Protein AF-A0A1B1MFS0-F1 (afdb_monomer)

Structure (mmCIF, N/CA/C/O backbone):
data_AF-A0A1B1MFS0-F1
#
_entry.i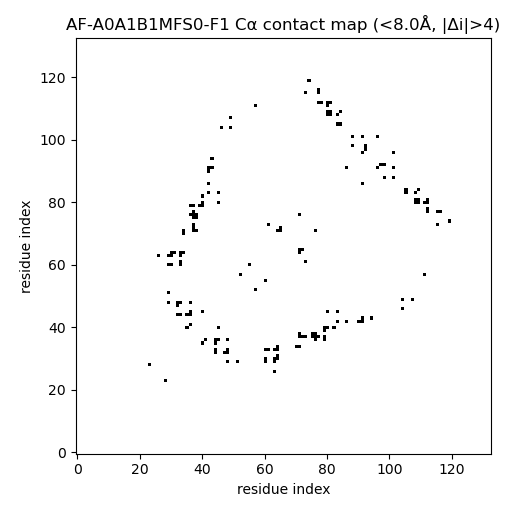d   AF-A0A1B1MFS0-F1
#
loop_
_atom_site.group_PDB
_atom_site.id
_atom_site.type_symbol
_atom_site.label_atom_id
_atom_site.label_alt_id
_atom_site.label_comp_id
_atom_site.label_asym_id
_atom_site.label_entity_id
_atom_site.label_seq_id
_atom_site.pdbx_PDB_ins_code
_atom_site.Cartn_x
_atom_site.Cartn_y
_atom_site.Cartn_z
_atom_site.occupancy
_atom_site.B_iso_or_equiv
_atom_site.auth_seq_id
_atom_site.auth_comp_id
_atom_site.auth_asym_id
_atom_site.auth_atom_id
_atom_site.pdbx_PDB_model_num
ATOM 1 N N . MET A 1 1 ? -25.268 -19.148 14.162 1.00 44.94 1 MET A N 1
ATOM 2 C CA . MET A 1 1 ? -26.318 -18.503 13.354 1.00 44.94 1 MET A CA 1
ATOM 3 C C . MET A 1 1 ? -26.125 -17.016 13.552 1.00 44.94 1 MET A C 1
ATOM 5 O O . MET A 1 1 ? -26.590 -16.488 14.549 1.00 44.94 1 MET A O 1
ATOM 9 N N . VAL A 1 2 ? -25.275 -16.405 12.729 1.00 45.16 2 VAL A N 1
ATOM 10 C CA . VAL A 1 2 ? -25.062 -14.957 12.773 1.00 45.16 2 VAL A CA 1
ATOM 11 C C . VAL A 1 2 ? -25.855 -14.395 11.611 1.00 45.16 2 VAL A C 1
ATOM 13 O O . VAL A 1 2 ? -25.652 -14.791 10.466 1.00 45.16 2 VAL A O 1
ATOM 16 N N . ASP A 1 3 ? -26.835 -13.589 11.987 1.00 44.50 3 ASP A N 1
ATOM 17 C CA . ASP A 1 3 ? -27.718 -12.816 11.135 1.00 44.50 3 ASP A CA 1
ATOM 18 C C . ASP A 1 3 ? -26.867 -11.793 10.376 1.00 44.50 3 ASP A C 1
ATOM 20 O O . ASP A 1 3 ? -26.173 -10.981 10.988 1.00 44.50 3 ASP A O 1
ATOM 24 N N . VAL A 1 4 ? -26.842 -11.909 9.049 1.00 46.75 4 VAL A N 1
ATOM 25 C CA . VAL A 1 4 ? -26.098 -11.007 8.169 1.00 46.75 4 VAL A CA 1
ATOM 26 C C . VAL A 1 4 ? -27.120 -10.211 7.371 1.00 46.75 4 VAL A C 1
ATOM 28 O O . VAL A 1 4 ? -27.649 -10.673 6.364 1.00 46.75 4 VAL A O 1
ATOM 31 N N . GLY A 1 5 ? -27.407 -9.007 7.850 1.00 45.69 5 GLY A N 1
ATOM 32 C CA . GLY A 1 5 ? -28.080 -7.961 7.091 1.00 45.69 5 GLY A CA 1
ATOM 33 C C . GLY A 1 5 ? -28.161 -6.662 7.902 1.00 45.69 5 GLY A C 1
ATOM 34 O O . GLY A 1 5 ? -28.226 -6.738 9.128 1.00 45.69 5 GLY A O 1
ATOM 35 N N . PRO A 1 6 ? -28.186 -5.464 7.281 1.00 48.25 6 PRO A N 1
ATOM 36 C CA . PRO A 1 6 ? -28.065 -5.145 5.858 1.00 48.25 6 PRO A CA 1
ATOM 37 C C . PRO A 1 6 ? -26.973 -4.077 5.616 1.00 48.25 6 PRO A C 1
ATOM 39 O O . PRO A 1 6 ? -27.183 -2.894 5.880 1.00 48.25 6 PRO A O 1
ATOM 42 N N . LEU A 1 7 ? -25.815 -4.467 5.078 1.00 38.84 7 LEU A N 1
ATOM 43 C CA . LEU A 1 7 ? -24.803 -3.510 4.585 1.00 38.84 7 LEU A CA 1
ATOM 44 C C . LEU A 1 7 ? -24.827 -3.353 3.053 1.00 38.84 7 LEU A C 1
ATOM 46 O O . LEU A 1 7 ? -24.167 -2.474 2.517 1.00 38.84 7 LEU A O 1
ATOM 50 N N . GLU A 1 8 ? -25.666 -4.123 2.357 1.00 46.28 8 GLU A N 1
ATOM 51 C CA . GLU A 1 8 ? -25.821 -4.064 0.893 1.00 46.28 8 GLU A CA 1
ATOM 52 C C . GLU A 1 8 ? -26.749 -2.930 0.408 1.00 46.28 8 GLU A C 1
ATOM 54 O O . GLU A 1 8 ? -26.862 -2.674 -0.785 1.00 46.28 8 GLU A O 1
ATOM 59 N N . ALA A 1 9 ? -27.432 -2.218 1.309 1.00 41.31 9 ALA A N 1
ATOM 60 C CA . ALA A 1 9 ? -28.571 -1.366 0.943 1.00 41.31 9 ALA A CA 1
ATOM 61 C C . ALA A 1 9 ? -28.269 0.144 0.836 1.00 41.31 9 ALA A C 1
ATOM 63 O O . ALA A 1 9 ? -29.179 0.958 0.975 1.00 41.31 9 ALA A O 1
ATOM 64 N N . ARG A 1 10 ? -27.016 0.558 0.608 1.00 45.97 10 ARG A N 1
ATOM 65 C CA . ARG A 1 10 ? -26.670 1.992 0.469 1.00 45.97 10 ARG A CA 1
ATOM 66 C C . ARG A 1 10 ? -25.893 2.369 -0.791 1.00 45.97 10 ARG A C 1
ATOM 68 O O . ARG A 1 10 ? -25.415 3.494 -0.870 1.00 45.97 10 ARG A O 1
ATOM 75 N N . LEU A 1 11 ? -25.805 1.471 -1.773 1.00 49.34 11 LEU A N 1
ATOM 76 C CA . LEU A 1 11 ? -25.131 1.753 -3.048 1.00 49.34 11 LEU A CA 1
ATOM 77 C C . LEU A 1 11 ? -26.089 1.896 -4.248 1.00 49.34 11 LEU A C 1
ATOM 79 O O . LEU A 1 11 ? -25.639 2.192 -5.346 1.00 49.34 11 LEU A O 1
ATOM 83 N N . LEU A 1 12 ? -27.403 1.721 -4.072 1.00 55.16 12 LEU A N 1
ATOM 84 C CA . LEU A 1 12 ? -28.363 1.695 -5.189 1.00 55.16 12 LEU A CA 1
ATOM 85 C C . LEU A 1 12 ? -29.602 2.570 -4.948 1.00 55.16 12 LEU A C 1
ATOM 87 O O . LEU A 1 12 ? -30.720 2.147 -5.216 1.00 55.16 12 LEU A O 1
ATOM 91 N N . ASP A 1 13 ? -29.418 3.792 -4.449 1.00 47.91 13 ASP A N 1
ATOM 92 C CA . ASP A 1 13 ? -30.486 4.802 -4.486 1.00 47.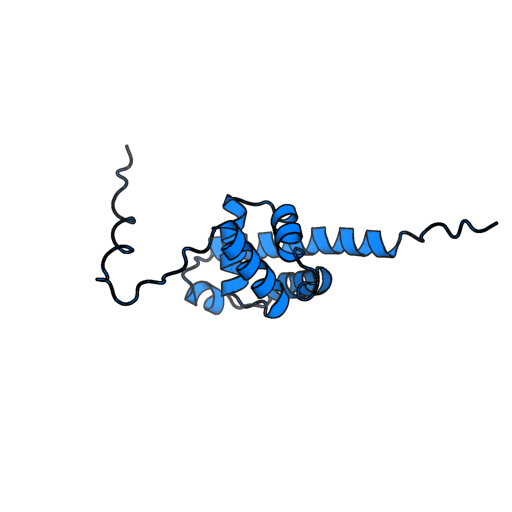91 13 ASP A CA 1
ATOM 93 C C . ASP A 1 13 ? -29.912 6.148 -4.934 1.00 47.91 13 ASP A C 1
ATOM 95 O O . ASP A 1 13 ? -29.600 7.042 -4.149 1.00 47.91 13 ASP A O 1
ATOM 99 N N . THR A 1 14 ? -29.671 6.263 -6.237 1.00 56.75 14 THR A N 1
ATOM 100 C CA . THR A 1 14 ? -29.656 7.555 -6.925 1.00 56.75 14 THR A CA 1
ATOM 101 C C . THR A 1 14 ? -30.186 7.327 -8.338 1.00 56.75 14 THR A C 1
ATOM 103 O O . THR A 1 14 ? -29.594 6.588 -9.122 1.00 56.75 14 THR A O 1
ATOM 106 N N . ASP A 1 15 ? -31.347 7.920 -8.615 1.00 49.72 15 ASP A N 1
ATOM 107 C CA . ASP A 1 15 ? -32.016 7.960 -9.919 1.00 49.72 15 ASP A CA 1
ATOM 108 C C . ASP A 1 15 ? -31.107 8.503 -11.052 1.00 49.72 15 ASP A C 1
ATOM 110 O O . ASP A 1 15 ? -30.152 9.242 -10.794 1.00 49.72 15 ASP A O 1
ATOM 114 N N . PRO A 1 16 ? -31.402 8.158 -12.322 1.00 59.69 16 PRO A N 1
ATOM 115 C CA . PRO A 1 16 ? -30.437 8.149 -13.414 1.00 59.69 16 PRO A CA 1
ATOM 116 C C . PRO A 1 16 ? -30.287 9.523 -14.074 1.00 59.69 16 PRO A C 1
ATOM 118 O O . PRO A 1 16 ? -31.234 10.075 -14.637 1.00 59.69 16 PRO A O 1
ATOM 121 N N . VAL A 1 17 ? -29.062 10.047 -14.088 1.00 56.53 17 VAL A N 1
ATOM 122 C CA . VAL A 1 17 ? -28.667 11.182 -14.930 1.00 56.53 17 VAL A CA 1
ATOM 123 C C . VAL A 1 17 ? -27.341 10.846 -15.605 1.00 56.53 17 VAL A C 1
ATOM 125 O O . VAL A 1 17 ? -26.311 10.749 -14.948 1.00 56.53 17 VAL A O 1
ATOM 128 N N . GLY A 1 18 ? -27.392 10.701 -16.930 1.00 47.59 18 GLY A N 1
ATOM 129 C CA . GLY A 1 18 ? -26.223 10.564 -17.800 1.00 47.59 18 GLY A CA 1
ATOM 130 C C . GLY A 1 18 ? -25.873 9.118 -18.136 1.00 47.59 18 GLY A C 1
ATOM 131 O O . GLY A 1 18 ? -25.143 8.459 -17.408 1.00 47.59 18 GLY A O 1
ATOM 132 N N . ASP A 1 19 ? -26.384 8.654 -19.270 1.00 52.75 19 ASP A N 1
ATOM 133 C CA . ASP A 1 19 ? -25.970 7.440 -19.975 1.00 52.75 19 ASP A CA 1
ATOM 134 C C . ASP A 1 19 ? -24.514 7.613 -20.461 1.00 52.75 19 ASP A C 1
ATOM 136 O O . ASP A 1 19 ? -24.307 8.116 -21.556 1.00 52.75 19 ASP A O 1
ATOM 140 N N . ASP A 1 20 ? -23.538 7.386 -19.569 1.00 52.03 20 ASP A N 1
ATOM 141 C CA . ASP A 1 20 ? -22.177 6.857 -19.828 1.00 52.03 20 ASP A CA 1
ATOM 142 C C . ASP A 1 20 ? -21.408 6.718 -18.489 1.00 52.03 20 ASP A C 1
ATOM 144 O O . ASP A 1 20 ? -20.348 7.301 -18.259 1.00 52.03 20 ASP A O 1
ATOM 148 N N . ALA A 1 21 ? -21.971 5.995 -17.516 1.00 51.34 21 ALA A N 1
ATOM 149 C CA . ALA A 1 21 ? -21.166 5.529 -16.390 1.00 51.34 21 ALA A CA 1
ATOM 150 C C . ALA A 1 21 ? -20.360 4.328 -16.894 1.00 51.34 21 ALA A C 1
ATOM 152 O O . ALA A 1 21 ? -20.838 3.195 -16.838 1.00 51.34 21 ALA A O 1
ATOM 153 N N . CYS A 1 22 ? -19.178 4.583 -17.461 1.00 56.19 22 CYS A N 1
ATOM 154 C CA . CYS A 1 22 ? -18.246 3.528 -17.845 1.00 56.19 22 CYS A CA 1
ATOM 155 C C . CYS A 1 22 ? -18.019 2.618 -16.629 1.00 56.19 22 CYS A C 1
ATOM 157 O O . CYS A 1 22 ? -17.474 3.048 -15.609 1.00 56.19 22 CYS A O 1
ATOM 159 N N . VAL A 1 23 ? -18.506 1.378 -16.710 1.00 65.69 23 VAL A N 1
ATOM 160 C CA . VAL A 1 23 ? -18.202 0.353 -15.713 1.00 65.69 23 VAL A CA 1
ATOM 161 C C . VAL A 1 23 ? -16.747 -0.013 -15.939 1.00 65.69 23 VAL A C 1
ATOM 163 O O . VAL A 1 23 ? -16.423 -0.749 -16.866 1.00 65.69 23 VAL A O 1
ATOM 166 N N . VAL A 1 24 ? -15.874 0.574 -15.130 1.00 73.12 24 VAL A N 1
ATOM 167 C CA . VAL A 1 24 ? -14.457 0.224 -15.102 1.00 73.12 24 VAL A CA 1
ATOM 168 C C . VAL A 1 24 ? -14.345 -1.202 -14.567 1.00 73.12 24 VAL A C 1
ATOM 170 O O . VAL A 1 24 ? -14.963 -1.522 -13.546 1.00 73.12 24 VAL A O 1
ATOM 173 N N . ASP A 1 25 ? -13.598 -2.058 -15.264 1.00 90.00 25 ASP A N 1
ATOM 174 C CA . ASP A 1 25 ? -13.322 -3.408 -14.780 1.00 90.00 25 ASP A CA 1
ATOM 175 C C . ASP A 1 25 ? -12.547 -3.348 -13.451 1.00 90.00 25 ASP A C 1
ATOM 177 O O . ASP A 1 25 ? -11.821 -2.389 -13.176 1.00 90.00 25 ASP A O 1
ATOM 181 N N . LEU A 1 26 ? -12.708 -4.359 -12.592 1.00 88.88 26 LEU A N 1
ATOM 182 C CA . LEU A 1 26 ? -11.990 -4.401 -11.316 1.00 88.88 26 LEU A CA 1
ATOM 183 C C . LEU A 1 26 ? -10.474 -4.313 -11.530 1.00 88.88 26 LEU A C 1
ATOM 185 O O . LEU A 1 26 ? -9.798 -3.623 -10.769 1.00 88.88 26 LEU A O 1
ATOM 189 N N . GLU A 1 27 ? -9.951 -4.979 -12.559 1.00 93.06 27 GLU A N 1
ATOM 190 C CA . GLU A 1 27 ? -8.529 -4.964 -12.879 1.00 93.06 27 GLU A CA 1
ATOM 191 C C . GLU A 1 27 ? -8.060 -3.555 -13.271 1.00 93.06 27 GLU A C 1
ATOM 193 O O . GLU A 1 27 ? -7.077 -3.068 -12.715 1.00 93.06 27 GLU A O 1
ATOM 198 N N . ASP A 1 28 ? -8.805 -2.855 -14.134 1.00 92.81 28 ASP A N 1
ATOM 199 C CA . ASP A 1 28 ? -8.505 -1.469 -14.526 1.00 92.81 28 ASP A CA 1
ATOM 200 C C . ASP A 1 28 ? -8.522 -0.521 -13.317 1.00 92.81 28 ASP A C 1
ATOM 202 O O . ASP A 1 28 ? -7.668 0.361 -13.179 1.00 92.81 28 ASP A O 1
ATOM 206 N N . LEU A 1 29 ? -9.472 -0.715 -12.395 1.00 94.12 29 LEU A N 1
ATOM 207 C CA . LEU A 1 29 ? -9.516 0.045 -11.150 1.00 94.12 29 LEU A CA 1
ATOM 208 C C . LEU A 1 29 ? -8.263 -0.211 -10.305 1.00 94.12 29 LEU A C 1
ATOM 210 O O . LEU A 1 29 ? -7.675 0.742 -9.797 1.00 94.12 29 LEU A O 1
ATOM 214 N N . VAL A 1 30 ? -7.846 -1.470 -10.162 1.00 95.69 30 VAL A N 1
ATOM 215 C CA . VAL A 1 30 ? -6.648 -1.839 -9.396 1.00 95.69 30 VAL A CA 1
ATOM 216 C C . VAL A 1 30 ? -5.390 -1.243 -10.026 1.00 95.69 30 VAL A C 1
ATOM 218 O O . VAL A 1 30 ? -4.602 -0.642 -9.298 1.00 95.69 30 VAL A O 1
ATOM 221 N N . VAL A 1 31 ? -5.241 -1.297 -11.354 1.00 95.06 31 VAL A N 1
ATOM 222 C CA . VAL A 1 31 ? -4.132 -0.644 -12.078 1.00 95.06 31 VAL A CA 1
ATOM 223 C C . VAL A 1 31 ? -4.068 0.844 -11.726 1.00 95.06 31 VAL A C 1
ATOM 225 O O . VAL A 1 31 ? -3.018 1.344 -11.316 1.00 95.06 31 VAL A O 1
ATOM 228 N N . MET A 1 32 ? -5.201 1.553 -11.791 1.00 94.44 32 MET A N 1
ATOM 229 C CA . MET A 1 32 ? -5.255 2.973 -11.429 1.00 94.44 32 MET A CA 1
ATOM 230 C C . MET A 1 32 ? -4.851 3.236 -9.971 1.00 94.44 32 MET A C 1
ATOM 232 O O . MET A 1 32 ? -4.221 4.256 -9.685 1.00 94.44 32 MET A O 1
ATOM 236 N N . LYS A 1 33 ? -5.210 2.349 -9.033 1.00 96.38 33 LYS A N 1
ATOM 237 C CA . LYS A 1 33 ? -4.867 2.494 -7.607 1.00 96.38 33 LYS A CA 1
ATOM 238 C C . LYS A 1 33 ? -3.399 2.213 -7.320 1.00 96.38 33 LYS A C 1
ATOM 240 O O . LYS A 1 33 ? -2.792 2.963 -6.562 1.00 96.38 33 LYS A O 1
ATOM 245 N N . VAL A 1 34 ? -2.823 1.194 -7.950 1.00 97.00 34 VAL A N 1
ATOM 246 C CA . VAL A 1 34 ? -1.395 0.887 -7.812 1.00 97.00 34 VAL A CA 1
ATOM 247 C C . VAL A 1 34 ? -0.550 2.031 -8.369 1.00 97.00 34 VAL A C 1
ATOM 249 O O . VAL A 1 34 ? 0.340 2.521 -7.678 1.00 97.00 34 VAL A O 1
ATOM 252 N N . ARG A 1 35 ? -0.882 2.547 -9.559 1.00 95.44 35 ARG A N 1
ATOM 253 C CA . ARG A 1 35 ? -0.162 3.692 -10.139 1.00 95.44 35 ARG A CA 1
ATOM 254 C C . ARG A 1 35 ? -0.282 4.954 -9.294 1.00 95.44 35 ARG A C 1
ATOM 256 O O . ARG A 1 35 ? 0.699 5.650 -9.071 1.00 95.44 35 ARG A O 1
ATOM 263 N N . ALA A 1 36 ? -1.469 5.214 -8.756 1.00 96.38 36 ALA A N 1
ATOM 264 C CA . ALA A 1 36 ? -1.679 6.288 -7.795 1.00 96.38 36 ALA A CA 1
ATOM 265 C C . ALA A 1 36 ? -0.803 6.159 -6.537 1.00 96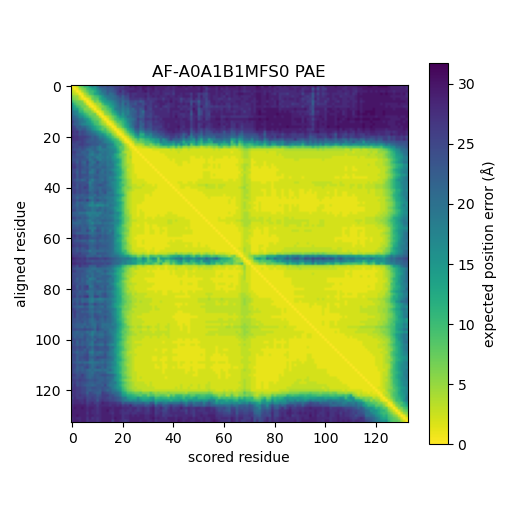.38 36 ALA A C 1
ATOM 267 O O . ALA A 1 36 ? -0.279 7.162 -6.050 1.00 96.38 36 ALA A O 1
ATOM 268 N N . LEU A 1 37 ? -0.649 4.944 -6.007 1.00 97.56 37 LEU A N 1
ATOM 269 C CA . LEU A 1 37 ? 0.225 4.695 -4.867 1.00 97.56 37 LEU A CA 1
ATOM 270 C C . LEU A 1 37 ? 1.681 5.032 -5.210 1.00 97.56 37 LEU A C 1
ATOM 272 O O . LEU A 1 37 ? 2.294 5.768 -4.442 1.00 97.56 37 LEU A O 1
ATOM 276 N N . GLY A 1 38 ? 2.194 4.585 -6.361 1.00 95.88 38 GLY A N 1
ATOM 277 C CA . GLY A 1 38 ? 3.552 4.918 -6.819 1.00 95.88 38 GLY A CA 1
ATOM 278 C C . GLY A 1 38 ? 3.769 6.419 -7.063 1.00 95.88 38 GLY A C 1
ATOM 279 O O . GLY A 1 38 ? 4.750 6.989 -6.595 1.00 95.88 38 GLY A O 1
ATOM 280 N N . ASP A 1 39 ? 2.813 7.095 -7.705 1.00 94.88 39 ASP A N 1
ATOM 281 C CA . ASP A 1 39 ? 2.933 8.509 -8.094 1.00 94.88 39 ASP A CA 1
ATOM 282 C C . ASP A 1 39 ? 2.821 9.494 -6.917 1.00 94.88 39 ASP A C 1
ATOM 284 O O . ASP A 1 39 ? 3.601 10.442 -6.801 1.00 94.88 39 ASP A O 1
ATOM 288 N N . ARG A 1 40 ? 1.869 9.303 -5.993 1.00 95.06 40 ARG A N 1
ATOM 289 C CA . ARG A 1 40 ? 1.568 10.290 -4.924 1.00 95.06 40 ARG A CA 1
ATOM 290 C C . ARG A 1 40 ? 1.576 9.727 -3.504 1.00 95.06 40 ARG A C 1
ATOM 292 O O . ARG A 1 40 ? 1.818 10.495 -2.578 1.00 95.06 40 ARG A O 1
ATOM 299 N N . GLY A 1 41 ? 1.391 8.422 -3.317 1.00 95.81 41 GLY A N 1
ATOM 300 C CA . GLY A 1 41 ? 1.531 7.770 -2.011 1.00 95.81 41 GLY A CA 1
ATOM 301 C C . GLY A 1 41 ? 0.623 8.316 -0.904 1.00 95.81 41 GLY A C 1
ATOM 302 O O . GLY A 1 41 ? 1.037 8.362 0.253 1.00 95.81 41 GLY A O 1
ATOM 303 N N . LEU A 1 42 ? -0.596 8.774 -1.223 1.00 97.38 42 LEU A N 1
ATOM 304 C CA . LEU A 1 42 ? -1.495 9.307 -0.194 1.00 97.38 42 LEU A CA 1
ATOM 305 C C . LEU A 1 42 ? -2.039 8.175 0.691 1.00 97.38 42 LEU A C 1
ATOM 307 O O . LEU A 1 42 ? -2.204 7.053 0.206 1.00 97.38 42 LEU A O 1
ATOM 311 N N . PRO A 1 43 ? -2.457 8.458 1.943 1.00 97.69 43 PRO A N 1
ATOM 312 C CA . PRO A 1 43 ? -3.001 7.435 2.841 1.00 97.69 43 PRO A CA 1
ATOM 313 C C . PRO A 1 43 ? -4.142 6.616 2.220 1.00 97.69 43 PRO A C 1
ATOM 315 O O . PRO A 1 43 ? -4.220 5.406 2.410 1.00 97.69 43 PRO A O 1
ATOM 318 N N . ARG A 1 44 ? -5.001 7.260 1.417 1.00 98.12 44 ARG A N 1
ATOM 319 C CA . ARG A 1 44 ? -6.083 6.584 0.693 1.00 98.12 44 ARG A CA 1
ATOM 320 C C . ARG A 1 44 ? -5.580 5.610 -0.371 1.00 98.12 44 ARG A C 1
ATOM 322 O O . ARG A 1 44 ? -6.187 4.561 -0.538 1.00 98.12 44 ARG A O 1
ATOM 329 N N . ASP A 1 45 ? -4.507 5.949 -1.079 1.00 98.12 45 ASP A N 1
ATOM 330 C CA . ASP A 1 45 ? -3.953 5.086 -2.124 1.00 98.12 45 ASP A CA 1
ATOM 331 C C . ASP A 1 45 ? -3.384 3.803 -1.499 1.00 98.12 45 ASP A C 1
ATOM 333 O O . ASP A 1 45 ? -3.649 2.708 -1.987 1.00 98.12 45 ASP A O 1
ATOM 337 N N . VAL A 1 46 ? -2.713 3.926 -0.347 1.00 98.25 46 VAL A N 1
ATOM 338 C CA . VAL A 1 46 ? -2.218 2.787 0.447 1.00 98.25 46 VAL A CA 1
ATOM 339 C C . VAL A 1 46 ? -3.377 1.886 0.892 1.00 98.25 46 VAL A C 1
ATOM 341 O O . VAL A 1 46 ? -3.316 0.670 0.723 1.00 98.25 46 VAL A O 1
ATOM 344 N N . ILE A 1 47 ? -4.459 2.473 1.422 1.00 98.56 47 ILE A N 1
ATOM 345 C CA . ILE A 1 47 ? -5.656 1.732 1.859 1.00 98.56 47 ILE A CA 1
ATOM 346 C C . ILE A 1 47 ? -6.322 1.009 0.683 1.00 98.56 47 ILE A C 1
ATOM 348 O O . ILE A 1 47 ? -6.668 -0.168 0.804 1.00 98.56 47 ILE A O 1
ATOM 352 N N . ASP A 1 48 ? -6.512 1.701 -0.443 1.00 98.31 48 ASP A N 1
ATOM 353 C CA . ASP A 1 48 ? -7.175 1.147 -1.624 1.00 98.31 48 ASP A CA 1
ATOM 354 C C . ASP A 1 48 ? -6.374 -0.042 -2.197 1.00 98.31 48 ASP A C 1
ATOM 356 O O . ASP A 1 48 ? -6.960 -1.071 -2.541 1.00 98.31 48 ASP A O 1
ATOM 360 N N . VAL A 1 49 ? -5.039 0.052 -2.244 1.00 98.38 49 VAL A N 1
ATOM 361 C CA . VAL A 1 49 ? -4.170 -1.046 -2.705 1.00 98.38 49 VAL A CA 1
ATOM 362 C C . VAL A 1 49 ? -4.131 -2.200 -1.699 1.00 98.38 49 VAL A C 1
ATOM 364 O O . VAL A 1 49 ? -4.256 -3.356 -2.100 1.00 98.38 49 VAL A O 1
ATOM 367 N N . HIS A 1 50 ? -4.063 -1.924 -0.394 1.00 98.50 50 HIS A N 1
ATOM 368 C CA . HIS A 1 50 ? -4.144 -2.974 0.627 1.00 98.50 50 HIS A CA 1
ATOM 369 C C . HIS A 1 50 ? -5.478 -3.736 0.566 1.00 98.50 50 HIS A C 1
ATOM 371 O O . HIS A 1 50 ? -5.521 -4.955 0.735 1.00 98.50 50 HIS A O 1
ATOM 377 N N . ALA A 1 51 ? -6.584 -3.052 0.261 1.00 97.44 51 ALA A N 1
ATOM 378 C CA . ALA A 1 51 ? -7.871 -3.710 0.050 1.00 97.44 51 ALA A CA 1
ATOM 379 C C . ALA A 1 51 ? -7.859 -4.647 -1.175 1.00 97.44 51 ALA A C 1
ATOM 381 O O . ALA A 1 51 ? -8.481 -5.715 -1.131 1.00 97.44 51 ALA A O 1
ATOM 382 N N . ALA A 1 52 ? -7.125 -4.293 -2.237 1.00 97.56 52 ALA A N 1
ATOM 383 C CA . ALA A 1 52 ? -6.951 -5.133 -3.424 1.00 97.56 52 ALA A CA 1
ATOM 384 C C . ALA A 1 52 ? -6.171 -6.429 -3.132 1.00 97.56 52 ALA A C 1
ATOM 386 O O . ALA A 1 52 ? -6.366 -7.421 -3.840 1.00 97.56 52 ALA A O 1
ATOM 387 N N . CYS A 1 53 ? -5.396 -6.488 -2.039 1.00 96.12 53 CYS A N 1
ATOM 388 C CA . CYS A 1 53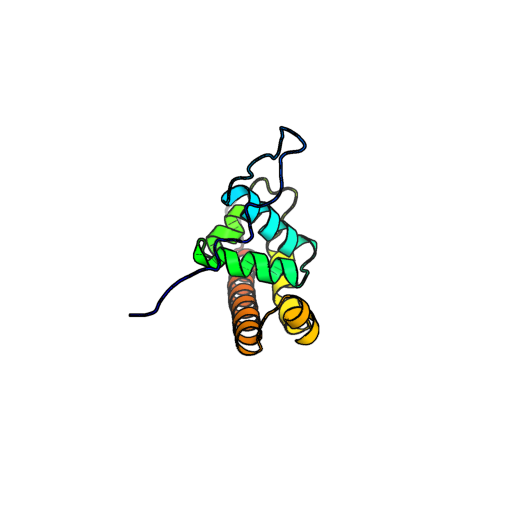 ? -4.692 -7.705 -1.617 1.00 96.12 53 CYS A CA 1
ATOM 389 C C . CYS A 1 53 ? -5.611 -8.881 -1.239 1.00 96.12 53 CYS A C 1
ATOM 391 O O . CYS A 1 53 ? -5.154 -10.006 -1.054 1.00 96.12 53 CYS A O 1
ATOM 393 N N . ARG A 1 54 ? -6.929 -8.655 -1.160 1.00 95.19 54 ARG A N 1
ATOM 394 C CA . ARG A 1 54 ? -7.930 -9.732 -1.059 1.00 95.19 54 ARG A CA 1
ATOM 395 C C . ARG A 1 54 ? -8.070 -10.550 -2.347 1.00 95.19 54 ARG A C 1
ATOM 397 O O . ARG A 1 54 ? -8.601 -11.657 -2.295 1.00 95.19 54 ARG A O 1
ATOM 404 N N . HIS A 1 55 ? -7.647 -9.990 -3.478 1.00 96.62 55 HIS A N 1
ATOM 405 C CA . HIS A 1 55 ? -7.804 -10.571 -4.812 1.00 96.62 55 HIS A CA 1
ATOM 406 C C . HIS A 1 55 ? -6.470 -10.804 -5.524 1.00 96.62 55 HIS A C 1
ATOM 408 O O . HIS A 1 55 ? -6.379 -11.744 -6.305 1.00 96.62 55 HIS A O 1
ATOM 414 N N . TYR A 1 56 ? -5.460 -9.983 -5.230 1.00 97.44 56 TYR A N 1
ATOM 415 C CA . TYR A 1 56 ? -4.162 -9.994 -5.899 1.00 97.44 56 TYR A CA 1
ATOM 416 C C . TYR A 1 56 ? -3.029 -10.078 -4.876 1.00 97.44 56 TYR A C 1
ATOM 418 O O . TYR A 1 56 ? -3.075 -9.450 -3.822 1.00 97.44 56 TYR A O 1
ATOM 426 N N . SER A 1 57 ? -1.983 -10.831 -5.182 1.00 97.81 57 SER A N 1
ATOM 427 C CA . SER A 1 57 ? -0.717 -10.756 -4.454 1.00 97.81 57 SER A CA 1
ATOM 428 C C . SER A 1 57 ? 0.015 -9.442 -4.750 1.00 97.81 57 SER A C 1
ATOM 430 O O . SER A 1 57 ? -0.241 -8.789 -5.759 1.00 97.81 57 SER A O 1
ATOM 432 N N . VAL A 1 58 ? 0.971 -9.063 -3.898 1.00 97.69 58 VAL A N 1
ATOM 433 C CA . VAL A 1 58 ? 1.819 -7.879 -4.131 1.00 97.69 58 VAL A CA 1
ATOM 434 C C . VAL A 1 58 ? 2.589 -7.959 -5.454 1.00 97.69 58 VAL A C 1
ATOM 436 O O . VAL A 1 58 ? 2.664 -6.970 -6.171 1.00 97.69 58 VAL A O 1
ATOM 439 N N . ILE A 1 59 ? 3.026 -9.157 -5.856 1.00 97.44 59 ILE A N 1
ATOM 440 C CA . ILE A 1 59 ? 3.675 -9.383 -7.155 1.00 97.44 59 ILE A CA 1
ATOM 441 C C . ILE A 1 59 ? 2.698 -9.150 -8.314 1.00 97.44 59 ILE A C 1
ATOM 443 O O . ILE A 1 59 ? 3.055 -8.527 -9.306 1.00 97.44 59 ILE A O 1
ATOM 447 N N . GLU A 1 60 ? 1.447 -9.604 -8.211 1.00 97.62 60 GLU A N 1
ATOM 448 C CA . GLU A 1 60 ? 0.439 -9.310 -9.240 1.00 97.62 60 GLU A CA 1
ATOM 449 C C . GLU A 1 60 ? 0.124 -7.812 -9.317 1.00 97.62 60 GLU A C 1
ATOM 451 O O . GLU A 1 60 ? -0.047 -7.288 -10.415 1.00 97.62 60 GLU A O 1
ATOM 456 N N . LEU A 1 61 ? 0.101 -7.107 -8.182 1.00 97.88 61 LEU A N 1
ATOM 457 C CA . LEU A 1 61 ? -0.084 -5.654 -8.148 1.00 97.88 61 LEU A CA 1
ATOM 458 C C . LEU A 1 61 ? 1.069 -4.916 -8.842 1.00 97.88 61 LEU A C 1
ATOM 460 O O . LEU A 1 61 ? 0.804 -4.014 -9.633 1.00 97.88 61 LEU A O 1
ATOM 464 N N . GLU A 1 62 ? 2.320 -5.324 -8.615 1.00 97.06 62 GLU A N 1
ATOM 465 C CA . GLU A 1 62 ? 3.489 -4.793 -9.336 1.00 97.06 62 GLU A CA 1
ATOM 466 C C . GLU A 1 62 ? 3.330 -4.960 -10.848 1.00 97.06 62 GLU A C 1
ATOM 468 O O . GLU A 1 62 ? 3.448 -3.992 -11.597 1.00 97.06 62 GLU A O 1
ATOM 473 N N . GLN A 1 63 ? 2.978 -6.169 -11.296 1.00 95.62 63 GLN A N 1
ATOM 474 C CA . GLN A 1 63 ? 2.799 -6.465 -12.719 1.00 95.62 63 GLN A CA 1
ATOM 475 C C . GLN A 1 63 ? 1.641 -5.682 -13.342 1.00 95.62 63 GLN A C 1
ATOM 477 O O . GLN A 1 63 ? 1.717 -5.281 -14.502 1.00 95.62 63 GLN A O 1
ATOM 482 N N . LEU A 1 64 ? 0.567 -5.447 -12.585 1.00 95.38 64 LEU A N 1
ATOM 483 C CA . LEU A 1 64 ? -0.541 -4.592 -13.005 1.00 95.38 64 LEU A CA 1
ATOM 484 C C . LEU A 1 64 ? -0.099 -3.131 -13.152 1.00 95.38 64 LEU A C 1
ATOM 486 O O . LEU A 1 64 ? -0.458 -2.491 -14.139 1.00 95.38 64 LEU A O 1
ATOM 490 N N . GLY A 1 65 ? 0.695 -2.616 -12.210 1.00 93.75 65 GLY A N 1
ATOM 491 C CA . GLY A 1 65 ? 1.249 -1.262 -12.275 1.00 93.75 65 GLY A CA 1
ATOM 492 C C . GLY A 1 65 ? 2.173 -1.059 -13.478 1.00 93.75 65 GLY A C 1
ATOM 493 O O . GLY A 1 65 ? 2.048 -0.047 -14.168 1.00 93.75 65 GLY A O 1
ATOM 494 N N . LEU A 1 66 ? 3.023 -2.054 -13.756 1.00 93.75 66 LEU A N 1
ATOM 495 C CA . LEU A 1 66 ? 4.009 -2.072 -14.845 1.00 93.75 66 LEU A CA 1
ATOM 496 C C . LEU A 1 66 ? 3.418 -2.262 -16.248 1.00 93.75 66 LEU A C 1
ATOM 498 O O . LEU A 1 66 ? 4.146 -2.144 -17.237 1.00 93.75 66 LEU A O 1
ATOM 502 N N . ARG A 1 67 ? 2.116 -2.553 -16.381 1.00 89.56 67 ARG A N 1
ATOM 503 C CA . ARG A 1 67 ? 1.469 -2.524 -17.703 1.00 89.56 67 ARG A CA 1
ATOM 504 C C . ARG A 1 67 ? 1.683 -1.139 -18.308 1.00 89.56 67 ARG A C 1
ATOM 506 O O . ARG A 1 67 ? 1.509 -0.158 -17.600 1.00 89.56 67 ARG A O 1
ATOM 513 N N . ASP A 1 68 ? 2.054 -1.050 -19.581 1.00 73.25 68 ASP A N 1
ATOM 514 C CA . ASP A 1 68 ? 2.289 0.229 -20.271 1.00 73.25 68 ASP A CA 1
ATOM 515 C C . ASP A 1 68 ? 3.257 1.171 -19.511 1.00 73.25 68 ASP A C 1
ATOM 517 O O . ASP A 1 68 ? 2.935 2.337 -19.303 1.00 73.25 68 ASP A O 1
ATOM 521 N N . GLU A 1 69 ? 4.408 0.619 -19.097 1.00 62.62 69 GLU A N 1
ATOM 522 C CA . GLU A 1 69 ? 5.666 1.136 -18.490 1.00 62.62 69 GLU A CA 1
ATOM 523 C C . GLU A 1 69 ? 5.987 2.654 -18.423 1.00 62.62 69 GLU A C 1
ATOM 525 O O . GLU A 1 69 ? 6.886 3.050 -17.689 1.00 62.62 69 GLU A O 1
ATOM 530 N N . ALA A 1 70 ? 5.287 3.545 -19.124 1.00 67.50 70 ALA A N 1
ATOM 531 C CA . ALA A 1 70 ? 5.601 4.973 -19.195 1.00 67.50 70 ALA A CA 1
ATOM 532 C C . ALA A 1 70 ? 5.290 5.784 -17.916 1.00 67.50 70 ALA A C 1
ATOM 534 O O . ALA A 1 70 ? 5.695 6.944 -17.838 1.00 67.50 70 ALA A O 1
ATOM 535 N N . GLU A 1 71 ? 4.559 5.227 -16.945 1.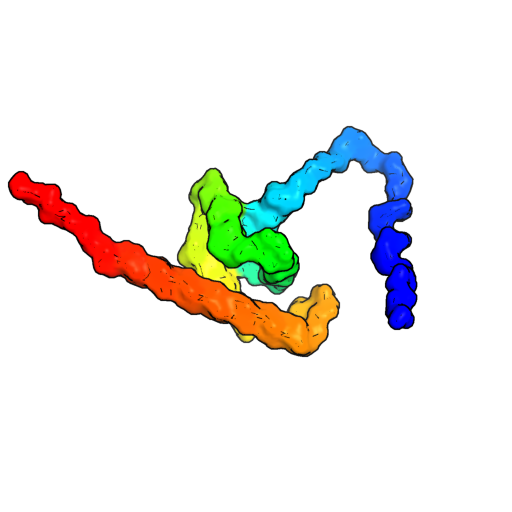00 75.88 71 GLU A N 1
ATOM 536 C CA . GLU A 1 71 ? 4.016 5.983 -15.798 1.00 75.88 71 GLU A CA 1
ATOM 537 C C . GLU A 1 71 ? 4.235 5.310 -14.429 1.00 75.88 71 GLU A C 1
ATOM 539 O O . GLU A 1 71 ? 3.679 5.776 -13.434 1.00 75.88 71 GLU A O 1
ATOM 544 N N . PHE A 1 72 ? 4.986 4.205 -14.352 1.00 92.06 72 PHE A N 1
ATOM 545 C CA . PHE A 1 72 ? 5.134 3.450 -13.106 1.00 92.06 72 PHE A CA 1
ATOM 546 C C . PHE A 1 72 ? 6.534 2.867 -12.928 1.00 92.06 72 PHE A C 1
ATOM 548 O O . PHE A 1 72 ? 7.014 2.134 -13.788 1.00 92.06 72 PHE A O 1
ATOM 555 N N . ASP A 1 73 ? 7.144 3.153 -11.780 1.00 93.88 73 ASP A N 1
ATOM 556 C CA . ASP A 1 73 ? 8.475 2.685 -11.405 1.00 93.88 73 ASP A CA 1
ATOM 557 C C . ASP A 1 73 ? 8.439 1.960 -10.049 1.00 93.88 73 ASP A C 1
ATOM 559 O O . ASP A 1 73 ? 7.805 2.410 -9.087 1.00 93.88 73 ASP A O 1
ATOM 563 N N . LEU A 1 74 ? 9.112 0.809 -9.974 1.00 96.12 74 LEU A N 1
ATOM 564 C CA . LEU A 1 74 ? 9.145 -0.011 -8.761 1.00 96.12 74 LEU A CA 1
ATOM 565 C C . LEU A 1 74 ? 10.001 0.612 -7.649 1.00 96.12 74 LEU A C 1
ATOM 567 O O . LEU A 1 74 ? 9.707 0.404 -6.470 1.00 96.12 74 LEU A O 1
ATOM 571 N N . ALA A 1 75 ? 11.032 1.385 -7.990 1.00 95.75 75 ALA A N 1
ATOM 572 C CA . ALA A 1 75 ? 11.840 2.094 -7.005 1.00 95.75 75 ALA A CA 1
ATOM 573 C C . ALA A 1 75 ? 11.029 3.234 -6.366 1.00 95.75 75 ALA A C 1
ATOM 575 O O . ALA A 1 75 ? 10.990 3.334 -5.140 1.00 95.75 75 ALA A O 1
ATOM 576 N N . GLU A 1 76 ? 10.295 4.014 -7.165 1.00 96.12 76 GLU A N 1
ATOM 577 C CA . GLU A 1 76 ? 9.389 5.048 -6.650 1.00 96.12 76 GLU A CA 1
ATOM 578 C C . GLU A 1 76 ? 8.272 4.440 -5.787 1.00 96.12 76 GLU A C 1
ATOM 580 O O . GLU A 1 76 ? 7.988 4.946 -4.698 1.00 96.12 76 GLU A O 1
ATOM 585 N N . LEU A 1 77 ? 7.670 3.318 -6.212 1.00 97.81 77 LEU A N 1
ATOM 586 C CA . LEU A 1 77 ? 6.691 2.585 -5.398 1.00 97.81 77 LEU A CA 1
ATOM 587 C C . LEU A 1 77 ? 7.270 2.217 -4.028 1.00 97.81 77 LEU A C 1
ATOM 589 O O . LEU A 1 77 ? 6.614 2.429 -3.004 1.00 97.81 77 LEU A O 1
ATOM 593 N N . ARG A 1 78 ? 8.495 1.683 -4.002 1.00 98.12 78 ARG A N 1
ATOM 594 C CA . ARG A 1 78 ? 9.189 1.311 -2.767 1.00 98.12 78 ARG A CA 1
ATOM 595 C C . ARG A 1 78 ? 9.358 2.510 -1.832 1.00 98.12 78 ARG A C 1
ATOM 597 O O . ARG A 1 78 ? 9.033 2.397 -0.653 1.00 98.12 78 ARG A O 1
ATOM 604 N N . GLU A 1 79 ? 9.782 3.665 -2.345 1.00 97.94 79 GLU A N 1
ATOM 605 C CA . GLU A 1 79 ? 9.897 4.899 -1.549 1.00 97.94 79 GLU A CA 1
ATOM 606 C C . GLU A 1 79 ? 8.540 5.335 -0.959 1.00 97.94 79 GLU A C 1
ATOM 608 O O . GLU A 1 79 ? 8.456 5.819 0.180 1.00 97.94 79 GLU A O 1
ATOM 613 N N . ARG A 1 80 ? 7.439 5.135 -1.700 1.00 98.19 80 ARG A N 1
ATOM 614 C CA . ARG A 1 80 ? 6.088 5.437 -1.190 1.00 98.19 80 ARG A CA 1
ATOM 615 C C . ARG A 1 80 ? 5.643 4.464 -0.112 1.00 98.19 80 ARG A C 1
ATOM 617 O O . ARG A 1 80 ? 5.037 4.906 0.864 1.00 98.19 80 ARG A O 1
ATOM 624 N N . LEU A 1 81 ? 5.971 3.181 -0.244 1.00 98.50 81 LEU A N 1
ATOM 625 C CA . LEU A 1 81 ? 5.709 2.171 0.784 1.00 98.50 81 LEU A CA 1
ATOM 626 C C . LEU A 1 81 ? 6.521 2.442 2.060 1.00 98.50 81 LEU A C 1
ATOM 628 O O . LEU A 1 81 ? 5.953 2.415 3.152 1.00 98.50 81 LEU A O 1
ATOM 632 N N . GLU A 1 82 ? 7.803 2.802 1.938 1.00 97.62 82 GLU A N 1
ATOM 633 C CA . GLU A 1 82 ? 8.641 3.205 3.078 1.00 97.62 82 GLU A CA 1
ATOM 634 C C . GLU A 1 82 ? 8.024 4.398 3.824 1.00 97.62 82 GLU A C 1
ATOM 636 O O . GLU A 1 82 ? 7.997 4.447 5.055 1.00 97.62 82 GLU A O 1
ATOM 641 N N . SER A 1 83 ? 7.448 5.349 3.087 1.00 97.06 83 SER A N 1
ATOM 642 C CA . SER A 1 83 ? 6.858 6.555 3.671 1.00 97.06 83 SER A CA 1
ATOM 643 C C . SER A 1 83 ? 5.624 6.287 4.551 1.00 97.06 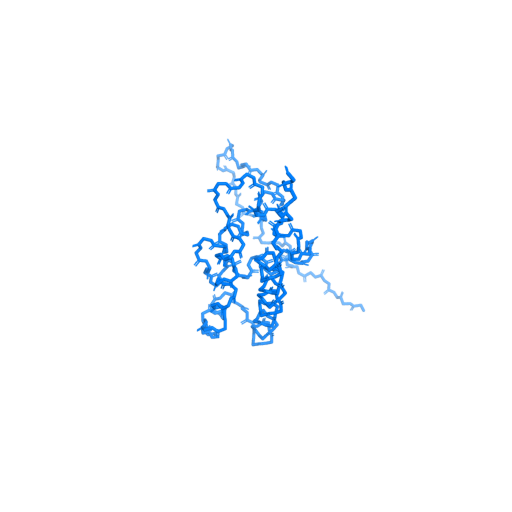83 SER A C 1
ATOM 645 O O . SER A 1 83 ? 5.278 7.114 5.401 1.00 97.06 83 SER A O 1
ATOM 647 N N . VAL A 1 84 ? 4.978 5.121 4.413 1.00 97.56 84 VAL A N 1
ATOM 648 C CA . VAL A 1 84 ? 3.740 4.760 5.129 1.00 97.56 84 VAL A CA 1
ATOM 649 C C . VAL A 1 84 ? 3.914 4.793 6.647 1.00 97.56 84 VAL A C 1
ATOM 651 O O . VAL A 1 84 ? 2.973 5.147 7.359 1.00 97.56 84 VAL A O 1
ATOM 654 N N . VAL A 1 85 ? 5.097 4.473 7.184 1.00 95.00 85 VAL A N 1
ATOM 655 C CA . VAL A 1 85 ? 5.325 4.477 8.643 1.00 95.00 85 VAL A CA 1
ATOM 656 C C . VAL A 1 85 ? 5.323 5.875 9.266 1.00 95.00 85 VAL A C 1
ATOM 658 O O . VAL A 1 85 ? 5.140 5.995 10.475 1.00 95.00 85 VAL A O 1
ATOM 661 N N . TRP A 1 86 ? 5.473 6.928 8.460 1.00 96.38 86 TRP A N 1
ATOM 662 C CA . TRP A 1 86 ? 5.516 8.317 8.930 1.00 96.38 86 TRP A CA 1
ATOM 663 C C . TRP A 1 86 ? 4.154 9.015 8.911 1.00 96.38 86 TRP A C 1
ATOM 665 O O . TRP A 1 86 ? 3.990 10.040 9.570 1.00 96.38 86 TRP A O 1
ATOM 675 N N . VAL A 1 87 ? 3.171 8.459 8.195 1.00 97.19 87 VAL A N 1
ATOM 676 C CA . VAL A 1 87 ? 1.782 8.945 8.202 1.00 97.19 87 VAL A CA 1
ATOM 677 C C . VAL A 1 87 ? 1.218 8.823 9.616 1.00 97.19 87 VAL A C 1
ATOM 679 O O . VAL A 1 87 ? 1.470 7.823 10.284 1.00 97.19 87 VAL A O 1
ATOM 682 N N . SER A 1 88 ? 0.459 9.804 10.099 1.00 97.75 88 SER A N 1
ATOM 683 C CA . SER A 1 88 ? -0.084 9.776 11.464 1.00 97.75 88 SER A CA 1
ATOM 684 C C . SER A 1 88 ? -1.302 8.856 11.587 1.00 97.75 88 SER A C 1
ATOM 686 O O . SER A 1 88 ? -2.087 8.712 10.652 1.00 97.75 88 SER A O 1
ATOM 688 N N . ASP A 1 89 ? -1.539 8.293 12.774 1.00 98.00 89 ASP A N 1
ATOM 689 C CA . ASP A 1 89 ? -2.736 7.474 13.024 1.00 98.00 89 ASP A CA 1
ATOM 690 C C . ASP A 1 89 ? -4.039 8.259 12.810 1.00 98.00 89 ASP A C 1
ATOM 692 O O . ASP A 1 89 ? -5.026 7.688 12.359 1.00 98.00 89 ASP A O 1
ATOM 696 N N . GLU A 1 90 ? -4.047 9.568 13.094 1.00 98.19 90 GLU A N 1
ATOM 697 C CA . GLU A 1 90 ? -5.199 10.446 12.841 1.00 98.19 90 GLU A CA 1
ATOM 698 C C . GLU A 1 90 ? -5.524 10.547 11.342 1.00 98.19 90 GLU A C 1
ATOM 700 O O . GLU A 1 90 ? -6.695 10.550 10.963 1.00 98.19 90 GLU A O 1
ATOM 705 N N . GLU A 1 91 ? -4.501 10.562 10.483 1.00 97.88 91 GLU A N 1
ATOM 706 C CA . GLU A 1 91 ? -4.679 10.630 9.032 1.00 97.88 91 GLU A CA 1
ATOM 707 C C . GLU A 1 91 ? -5.303 9.345 8.488 1.00 97.88 91 GLU A C 1
ATOM 709 O O . GLU A 1 91 ? -6.202 9.416 7.654 1.00 97.88 91 GLU A O 1
ATOM 714 N N . PHE A 1 92 ? -4.902 8.174 8.993 1.00 97.88 92 PHE A N 1
ATOM 715 C CA . PHE A 1 92 ? -5.557 6.910 8.643 1.00 97.88 92 PHE A CA 1
ATOM 716 C C . PHE A 1 92 ? -6.947 6.769 9.276 1.00 97.88 92 PHE A C 1
ATOM 718 O O . PHE A 1 92 ? -7.886 6.322 8.615 1.00 97.88 92 PHE A O 1
ATOM 725 N N . ALA A 1 93 ? -7.116 7.197 10.529 1.00 97.69 93 ALA A N 1
ATOM 726 C CA . ALA A 1 93 ? -8.402 7.159 11.222 1.00 97.69 93 ALA A CA 1
ATOM 727 C C . ALA A 1 93 ? -9.454 8.060 10.553 1.00 97.69 93 ALA A C 1
ATOM 729 O O . ALA A 1 93 ? -10.644 7.743 10.596 1.00 97.69 93 ALA A O 1
ATOM 730 N N . ALA A 1 94 ? -9.043 9.135 9.868 1.00 98.06 94 ALA A N 1
ATOM 731 C CA . ALA A 1 94 ? -9.933 9.960 9.049 1.00 98.06 94 ALA A CA 1
ATOM 732 C C . ALA A 1 94 ? -10.598 9.178 7.894 1.00 98.06 94 ALA A C 1
ATOM 734 O O . ALA A 1 94 ? -11.664 9.578 7.422 1.00 98.06 94 ALA A O 1
ATOM 735 N N . TYR A 1 95 ? -10.017 8.045 7.479 1.00 97.25 95 TYR A N 1
ATOM 736 C CA . TYR A 1 95 ? -10.595 7.104 6.510 1.00 97.25 95 TYR A CA 1
ATOM 737 C C . TYR A 1 95 ? -11.374 5.949 7.161 1.00 97.25 95 TYR A C 1
ATOM 739 O O . TYR A 1 95 ? -11.877 5.077 6.457 1.00 97.25 95 TYR A O 1
ATOM 747 N N . GLY A 1 96 ? -11.522 5.954 8.488 1.00 97.38 96 GLY A N 1
ATOM 748 C CA . GLY A 1 96 ? -12.320 4.980 9.233 1.00 97.38 96 GLY A CA 1
ATOM 749 C C . GLY A 1 96 ? -11.561 3.749 9.726 1.00 97.38 96 GLY A C 1
ATOM 750 O O . GLY A 1 96 ? -12.204 2.848 10.255 1.00 97.38 96 GLY A O 1
ATOM 751 N N . LEU A 1 97 ? -10.232 3.707 9.587 1.00 98.06 97 LEU A N 1
ATOM 752 C CA . LEU A 1 97 ? -9.425 2.598 10.098 1.00 98.06 97 LEU A CA 1
ATOM 753 C C . LEU A 1 97 ? -9.324 2.647 11.628 1.00 98.06 97 LEU A C 1
ATOM 755 O O . LEU A 1 97 ? -9.035 3.690 12.222 1.00 98.06 97 LEU A O 1
ATOM 759 N N . GLY A 1 98 ? -9.515 1.493 12.264 1.00 98.12 98 GLY A N 1
ATOM 760 C CA . GLY A 1 98 ? -9.186 1.267 13.664 1.00 98.12 98 GLY A CA 1
ATOM 761 C C . GLY A 1 98 ? -7.682 1.086 13.892 1.00 98.12 98 GLY A C 1
ATOM 762 O O . GLY A 1 98 ? -6.905 0.850 12.973 1.00 98.12 98 GLY A O 1
ATOM 763 N N . GLN A 1 99 ? -7.262 1.152 15.155 1.00 97.62 99 GLN A N 1
ATOM 764 C CA . GLN A 1 99 ? -5.848 1.033 15.541 1.00 97.62 99 GLN A CA 1
ATOM 765 C C . GLN A 1 99 ? -5.207 -0.292 15.097 1.00 97.62 99 GLN A C 1
ATOM 767 O O . GLN A 1 99 ? -4.079 -0.297 14.616 1.00 97.62 99 GLN A O 1
ATOM 772 N N . GLU A 1 100 ? -5.929 -1.408 15.209 1.00 98.12 100 GLU A N 1
ATOM 773 C CA . GLU A 1 100 ? -5.438 -2.718 14.759 1.00 98.12 100 GLU A CA 1
ATOM 774 C C . GLU A 1 100 ? -5.261 -2.763 13.233 1.00 98.12 100 GLU A C 1
ATOM 776 O O . GLU A 1 100 ? -4.246 -3.256 12.748 1.00 98.12 100 GLU A O 1
ATOM 781 N N . GLU A 1 101 ? -6.191 -2.172 12.476 1.00 97.81 101 GLU A N 1
ATOM 782 C CA . GLU A 1 101 ? -6.108 -2.084 11.011 1.00 97.81 101 GLU A CA 1
ATOM 783 C C . GLU A 1 101 ? -4.940 -1.200 10.558 1.00 97.81 101 GLU A C 1
ATOM 785 O O . GLU A 1 101 ? -4.278 -1.522 9.577 1.00 97.81 101 GLU A O 1
ATOM 790 N N . ILE A 1 102 ? -4.645 -0.117 11.287 1.00 98.44 102 ILE A N 1
ATOM 791 C CA . ILE A 1 102 ? -3.481 0.742 11.020 1.00 98.44 102 ILE A CA 1
ATOM 792 C C . ILE A 1 102 ? -2.177 -0.036 11.227 1.00 98.44 102 ILE A C 1
ATOM 794 O O . ILE A 1 102 ? -1.260 0.072 10.413 1.00 98.44 102 ILE A O 1
ATOM 798 N N . VAL A 1 103 ? -2.079 -0.831 12.297 1.00 98.25 103 VAL A N 1
ATOM 799 C CA . VAL A 1 103 ? -0.891 -1.658 12.565 1.00 98.25 103 VAL A CA 1
ATOM 800 C C . VAL A 1 103 ? -0.693 -2.706 11.469 1.00 98.25 103 VAL A C 1
ATOM 802 O O . VAL A 1 103 ? 0.421 -2.849 10.965 1.00 98.25 103 VAL A O 1
ATOM 805 N N . GLU A 1 104 ? -1.761 -3.400 11.073 1.00 97.81 104 GLU A N 1
ATOM 806 C CA . GLU A 1 104 ? -1.736 -4.370 9.971 1.00 97.81 104 GLU A CA 1
ATOM 807 C C . GLU A 1 104 ? -1.323 -3.705 8.648 1.00 97.81 104 GLU A C 1
ATOM 809 O O . GLU A 1 104 ? -0.421 -4.200 7.975 1.00 97.81 104 GLU A O 1
ATOM 814 N N . LEU A 1 105 ? -1.898 -2.541 8.318 1.00 98.38 105 LEU A N 1
ATOM 815 C CA . LEU A 1 105 ? -1.586 -1.791 7.096 1.00 98.38 105 LEU A CA 1
ATOM 816 C C . LEU A 1 105 ? -0.107 -1.390 7.028 1.00 98.38 105 LEU A C 1
ATOM 818 O O . LEU A 1 105 ? 0.538 -1.559 5.995 1.00 98.38 105 LEU A O 1
ATOM 822 N N . ARG A 1 106 ? 0.453 -0.874 8.131 1.00 98.50 106 ARG A N 1
ATOM 823 C CA . ARG A 1 106 ? 1.874 -0.495 8.189 1.00 98.50 106 ARG A CA 1
ATOM 824 C C . ARG A 1 106 ? 2.785 -1.704 8.066 1.00 98.50 106 ARG A C 1
ATOM 826 O O . ARG A 1 106 ? 3.809 -1.623 7.398 1.00 98.50 106 ARG A O 1
ATOM 833 N N . ARG A 1 107 ? 2.423 -2.813 8.711 1.00 98.44 107 ARG A N 1
ATOM 834 C CA . ARG A 1 107 ? 3.188 -4.055 8.611 1.00 98.44 107 ARG A CA 1
ATOM 835 C C . ARG A 1 107 ? 3.199 -4.574 7.178 1.00 98.44 107 ARG A C 1
ATOM 837 O O . ARG A 1 107 ? 4.267 -4.885 6.673 1.00 98.44 107 ARG A O 1
ATOM 844 N N . TRP A 1 108 ? 2.040 -4.606 6.529 1.00 98.44 108 TRP A N 1
ATOM 845 C CA . TRP A 1 108 ? 1.924 -4.997 5.129 1.00 98.44 108 TRP A CA 1
ATOM 846 C C . TRP A 1 108 ? 2.796 -4.125 4.214 1.00 98.44 108 TRP A C 1
ATOM 848 O O . TRP A 1 108 ? 3.533 -4.660 3.390 1.00 98.44 108 TRP A O 1
ATOM 858 N N . ALA A 1 109 ? 2.764 -2.800 4.392 1.00 98.50 109 ALA A N 1
ATOM 859 C CA . ALA A 1 109 ? 3.577 -1.886 3.593 1.00 98.50 109 ALA A CA 1
ATOM 860 C C . ALA A 1 109 ? 5.085 -2.113 3.802 1.00 98.50 109 ALA A C 1
ATOM 862 O O . ALA A 1 109 ? 5.831 -2.129 2.829 1.00 98.50 109 ALA A O 1
ATOM 863 N N . LEU A 1 110 ? 5.522 -2.335 5.047 1.00 98.44 110 LEU A N 1
ATOM 864 C CA . LEU A 1 110 ? 6.921 -2.635 5.373 1.00 98.44 110 LEU A CA 1
ATOM 865 C C . LEU A 1 110 ? 7.384 -3.988 4.823 1.00 98.44 110 LEU A C 1
ATOM 867 O O . LEU A 1 110 ? 8.490 -4.087 4.302 1.00 98.44 110 LEU A O 1
ATOM 871 N N . ASP A 1 111 ? 6.554 -5.027 4.937 1.00 98.50 111 ASP A N 1
ATOM 872 C CA . ASP A 1 111 ? 6.883 -6.356 4.417 1.00 98.50 111 ASP A CA 1
ATOM 873 C C . ASP A 1 111 ? 7.043 -6.302 2.883 1.00 98.50 111 ASP A C 1
ATOM 875 O O . ASP A 1 111 ? 7.974 -6.895 2.338 1.00 98.50 111 ASP A O 1
ATOM 879 N N . TRP A 1 112 ? 6.187 -5.538 2.190 1.00 98.50 112 TRP A N 1
ATOM 880 C CA . TRP A 1 112 ? 6.294 -5.330 0.743 1.00 98.50 112 TRP A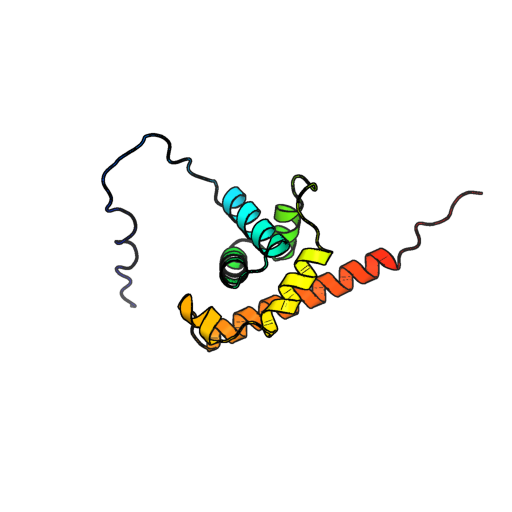 CA 1
ATOM 881 C C . TRP A 1 112 ? 7.503 -4.464 0.356 1.00 98.50 112 TRP A C 1
ATOM 883 O O . TRP A 1 112 ? 8.265 -4.852 -0.526 1.00 98.50 112 TRP A O 1
ATOM 893 N N . GLU A 1 113 ? 7.725 -3.331 1.031 1.00 98.38 113 GLU A N 1
ATOM 894 C CA . GLU A 1 113 ? 8.900 -2.472 0.812 1.00 98.38 113 GLU A CA 1
ATOM 895 C C . GLU A 1 113 ? 10.204 -3.261 0.943 1.00 98.38 113 GLU A C 1
ATOM 897 O O . GLU A 1 113 ? 11.088 -3.132 0.096 1.00 98.38 113 GLU A O 1
ATOM 902 N N . SER A 1 114 ? 10.301 -4.105 1.972 1.00 98.19 114 SER A N 1
ATOM 903 C CA . SER A 1 114 ? 11.506 -4.878 2.256 1.00 98.19 114 SER A CA 1
ATOM 904 C C . SER A 1 114 ? 11.760 -5.964 1.209 1.00 98.19 114 SER A C 1
ATOM 906 O O . SER A 1 114 ? 12.897 -6.109 0.757 1.00 98.19 114 SER A O 1
ATOM 908 N N . ASP A 1 115 ? 10.720 -6.695 0.792 1.00 98.06 115 ASP A N 1
ATOM 909 C CA . ASP A 1 115 ? 10.809 -7.681 -0.294 1.00 98.06 115 ASP A CA 1
ATOM 910 C C . ASP A 1 115 ? 11.233 -7.028 -1.617 1.00 98.06 115 ASP A C 1
ATOM 912 O O . ASP A 1 115 ? 12.170 -7.485 -2.276 1.00 98.06 115 ASP A O 1
ATOM 916 N N . LEU A 1 116 ? 10.589 -5.914 -1.972 1.00 97.31 116 LEU A N 1
ATOM 917 C CA . LEU A 1 116 ? 10.889 -5.176 -3.192 1.00 97.31 116 LEU A CA 1
ATOM 918 C C . LEU A 1 116 ? 12.303 -4.582 -3.153 1.00 97.31 116 LEU A C 1
ATOM 920 O O . LEU A 1 116 ? 13.02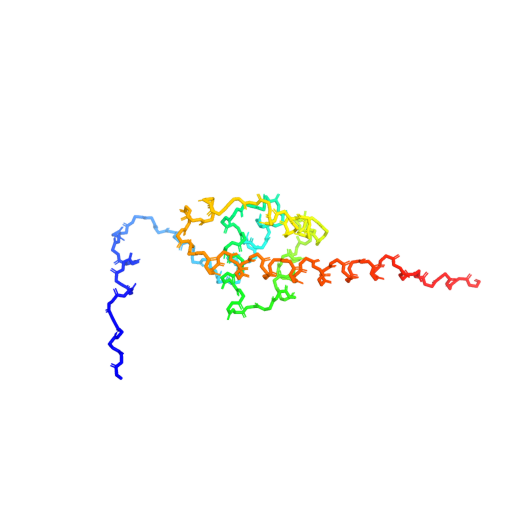9 -4.637 -4.142 1.00 97.31 116 LEU A O 1
ATOM 924 N N . GLY A 1 117 ? 12.730 -4.069 -1.998 1.00 96.94 117 GLY A N 1
ATOM 925 C CA . GLY A 1 117 ? 14.078 -3.550 -1.788 1.00 96.94 117 GLY A CA 1
ATOM 926 C C . GLY A 1 117 ? 15.171 -4.602 -1.950 1.00 96.94 117 GLY A C 1
ATOM 927 O O . GLY A 1 117 ? 16.221 -4.289 -2.511 1.00 96.94 117 GLY A O 1
ATOM 928 N N . LEU A 1 118 ? 14.925 -5.838 -1.504 1.00 96.38 118 LEU A N 1
ATOM 929 C CA . LEU A 1 118 ? 15.852 -6.951 -1.708 1.00 96.38 118 LEU A CA 1
ATOM 930 C C . LEU A 1 118 ? 15.981 -7.291 -3.197 1.00 96.38 118 LEU A C 1
ATOM 932 O O . LEU A 1 118 ? 17.096 -7.318 -3.707 1.00 96.38 118 LEU A O 1
ATOM 936 N N . ARG A 1 119 ? 14.853 -7.467 -3.896 1.00 95.62 119 ARG A N 1
ATOM 937 C CA . ARG A 1 119 ? 14.845 -7.815 -5.326 1.00 95.62 119 ARG A CA 1
ATOM 938 C C . ARG A 1 119 ? 15.491 -6.744 -6.197 1.00 95.62 119 ARG A C 1
ATOM 940 O O . ARG A 1 119 ? 16.284 -7.069 -7.072 1.00 95.62 119 ARG A O 1
ATOM 947 N N . LEU A 1 120 ? 15.192 -5.471 -5.933 1.00 94.50 120 LEU A N 1
ATOM 948 C CA . LEU A 1 120 ? 15.816 -4.364 -6.658 1.00 94.50 120 LEU A CA 1
ATOM 949 C C . LEU A 1 120 ? 17.332 -4.349 -6.438 1.00 94.50 120 LEU A C 1
ATOM 951 O O . LEU A 1 120 ? 18.071 -4.134 -7.387 1.00 94.50 120 LEU A O 1
ATOM 955 N N . ALA A 1 121 ? 17.812 -4.602 -5.215 1.00 91.88 121 ALA A N 1
ATOM 956 C CA . ALA A 1 121 ? 19.249 -4.674 -4.947 1.00 91.88 121 ALA A CA 1
ATOM 957 C C . ALA A 1 121 ? 19.928 -5.847 -5.678 1.00 91.88 121 ALA A C 1
ATOM 959 O O . ALA A 1 121 ? 21.034 -5.672 -6.180 1.00 91.88 121 ALA A O 1
ATOM 960 N N . GLU A 1 122 ? 19.267 -7.006 -5.764 1.00 89.19 122 GLU A N 1
ATOM 961 C CA . GLU A 1 122 ? 19.762 -8.171 -6.510 1.00 89.19 122 GLU A CA 1
ATOM 962 C C . GLU A 1 122 ? 19.894 -7.884 -8.016 1.00 89.19 122 GLU A C 1
ATOM 964 O O . GLU A 1 122 ? 20.879 -8.295 -8.620 1.00 89.19 122 GLU A O 1
ATOM 969 N N . GLU A 1 123 ? 18.962 -7.132 -8.611 1.00 80.81 123 GLU A N 1
ATOM 970 C CA . GLU A 1 123 ? 19.018 -6.740 -10.029 1.00 80.81 123 GLU A CA 1
ATOM 971 C C . GLU A 1 123 ? 20.208 -5.816 -10.349 1.00 80.81 123 GLU A C 1
ATOM 973 O O . GLU A 1 123 ? 20.796 -5.915 -11.422 1.00 80.81 123 GLU A O 1
ATOM 978 N N . TYR A 1 124 ? 20.620 -4.954 -9.411 1.00 71.62 124 TYR A N 1
ATOM 979 C CA . TYR A 1 124 ? 21.806 -4.102 -9.586 1.00 71.62 124 TYR A CA 1
ATOM 980 C C . TYR A 1 124 ? 23.141 -4.855 -9.444 1.00 71.62 124 TYR A C 1
ATOM 982 O O . TYR A 1 124 ? 24.156 -4.373 -9.953 1.00 71.62 124 TYR A O 1
ATOM 990 N N . ASP A 1 125 ? 23.161 -5.986 -8.730 1.00 71.25 125 ASP A N 1
ATOM 991 C CA . ASP A 1 125 ? 24.364 -6.783 -8.444 1.00 71.25 125 ASP A CA 1
ATOM 992 C C . ASP A 1 125 ? 24.619 -7.898 -9.480 1.00 71.25 125 ASP A C 1
ATOM 994 O O . ASP A 1 125 ? 25.627 -8.596 -9.357 1.00 71.25 125 ASP A O 1
ATOM 998 N N . ASP A 1 126 ? 23.757 -8.067 -10.493 1.00 59.84 126 ASP A N 1
ATOM 999 C CA . ASP A 1 126 ? 23.990 -8.953 -11.641 1.00 59.84 126 ASP A CA 1
ATOM 1000 C C . ASP A 1 126 ? 24.809 -8.185 -12.702 1.00 59.84 126 ASP A C 1
ATOM 1002 O O . ASP A 1 126 ? 24.255 -7.378 -13.456 1.00 59.84 126 ASP A O 1
ATOM 1006 N N . PRO A 1 127 ? 26.151 -8.331 -12.757 1.00 56.25 127 PRO A N 1
ATOM 1007 C CA . PRO A 1 127 ? 26.888 -7.848 -13.907 1.00 56.25 127 PRO A CA 1
ATOM 1008 C C . PRO A 1 127 ? 26.453 -8.717 -15.082 1.00 56.25 127 PRO A C 1
ATOM 1010 O O . PRO A 1 127 ? 26.850 -9.880 -15.139 1.00 56.25 127 PRO A O 1
ATOM 1013 N N . GLU A 1 128 ? 25.657 -8.172 -16.005 1.00 58.84 128 GLU A N 1
ATOM 1014 C CA . GLU A 1 128 ? 25.455 -8.812 -17.304 1.00 58.84 128 GLU A CA 1
ATOM 1015 C C . GLU A 1 128 ? 26.830 -9.261 -17.810 1.00 58.84 128 GLU A C 1
ATOM 1017 O O . GLU A 1 128 ? 27.745 -8.437 -17.921 1.00 58.84 128 GLU A O 1
ATOM 1022 N N . ASP A 1 129 ? 26.993 -10.576 -17.994 1.00 51.56 129 ASP A N 1
ATOM 1023 C CA . ASP A 1 129 ? 28.232 -11.199 -18.435 1.00 51.56 129 ASP A CA 1
ATOM 1024 C C . ASP A 1 129 ? 28.809 -10.377 -19.599 1.00 51.56 129 ASP A C 1
ATOM 1026 O O . ASP A 1 129 ? 28.244 -10.334 -20.696 1.00 51.56 129 ASP A O 1
ATOM 1030 N N . ASP A 1 130 ? 29.950 -9.721 -19.356 1.00 52.22 130 ASP A N 1
ATOM 1031 C CA . ASP A 1 130 ? 30.839 -9.163 -20.379 1.00 52.22 130 ASP A CA 1
ATOM 1032 C C . ASP A 1 130 ? 31.480 -10.351 -21.122 1.00 52.22 130 ASP A C 1
ATOM 1034 O O . ASP A 1 130 ? 32.683 -10.595 -21.077 1.00 52.22 130 ASP A O 1
ATOM 1038 N N . ASP A 1 131 ? 30.637 -11.162 -21.760 1.00 55.94 131 ASP A N 1
ATOM 1039 C CA . ASP A 1 131 ? 30.999 -12.205 -22.701 1.00 55.94 131 ASP A CA 1
ATOM 1040 C C . ASP A 1 131 ? 31.075 -11.524 -24.074 1.00 55.94 131 ASP A C 1
ATOM 1042 O O . ASP A 1 131 ? 30.147 -11.507 -24.885 1.00 55.94 131 ASP A O 1
ATOM 1046 N N . THR A 1 132 ? 32.193 -10.845 -24.315 1.00 53.00 132 THR A N 1
ATOM 1047 C CA . THR A 1 132 ? 32.643 -10.538 -25.674 1.00 53.00 132 THR A CA 1
ATOM 1048 C C . THR A 1 132 ? 34.127 -10.879 -25.780 1.00 53.00 132 THR A C 1
ATOM 1050 O O . THR A 1 132 ? 34.993 -10.062 -25.467 1.00 53.00 132 THR A O 1
ATOM 1053 N N . GLU A 1 133 ? 34.401 -12.120 -26.203 1.00 53.19 133 GLU A N 1
ATOM 1054 C CA . GLU A 1 133 ? 35.701 -12.565 -26.741 1.00 53.19 133 GLU A CA 1
ATOM 1055 C C . GLU A 1 133 ? 36.182 -11.716 -27.935 1.00 53.19 133 GLU A C 1
ATOM 1057 O O . GLU A 1 133 ? 35.349 -11.321 -28.789 1.00 53.19 133 GLU A O 1
#

Secondary structure (DSSP, 8-state):
------SSTTSS------S------HHHHHHHHHHHHHHH--HHHHHHHHHHTTTS-HHHHHHHHTTTSTT--HHHHHHHHHHGGGS-HHHHHTTT--HHHHHHHHHHHHHHHHHHHHHHHHHHT--------

Radius of gyration: 19.08 Å; Cα contacts (8 Å, |Δi|>4): 89; chains: 1; bounding box: 68×30×42 Å

Nearest PDB structures (foldseek):
  4oyd-assembly2_D  TM=4.079E-01  e=6.597E-01  synthetic construct
  5jsb-assembly1_B  TM=4.157E-01  e=1.057E+00  synthetic construct

Sequence (133 aa):
MVDVGPLEARLLDTDPVGDDACVVDLEDLVVMKVRALGDRGLPRDVIDVHAACRHYSVIELEQLGLRDEAEFDLAELRERLESVVWVSDEEFAAYGLGQEEIVELRRWALDWESDLGLRLAEEYDDPEDDDTE

InterPro domains:
  IPR014942 Nucleotidyl transferase AbiEii toxin, Type IV TA system [PF08843] (22-89)

Mean predicted aligned error: 10.51 Å

pLDDT: mean 84.55, std 19.58, range [38.84, 98.56]

Organism: Streptomyces lincolnensis (NCBI:txid1915)

Foldseek 3Di:
DDDDDDPPPPPPPDDDDDPDPPPQDPLNVLLVLLLCCLPPLALVSLVVNVVCCVPDDPVRSQVSVCVVPPRGDLVSNLVSLVCLVVDDPVRNCVVVDDPVRSVVSNVVSVVSSVVSVVVVVVVVPDPPPPPDD

Solvent-accessible surface area (backbone atoms only — not comparable to full-atom values): 8134 Å² total; per-residue (Å²): 138,81,88,85,77,80,86,81,82,78,84,83,84,74,85,91,79,73,100,74,78,76,81,71,50,73,66,60,51,48,29,56,33,40,34,44,20,36,75,69,43,44,73,64,30,52,52,56,41,58,60,46,53,81,83,38,54,72,69,55,46,51,55,47,29,45,54,82,58,86,75,46,52,72,68,52,30,34,56,33,31,60,48,53,75,73,58,54,70,67,68,46,36,75,77,69,49,52,73,69,55,50,53,52,52,44,48,53,31,47,56,49,26,53,55,50,51,49,55,56,53,52,63,72,68,56,75,7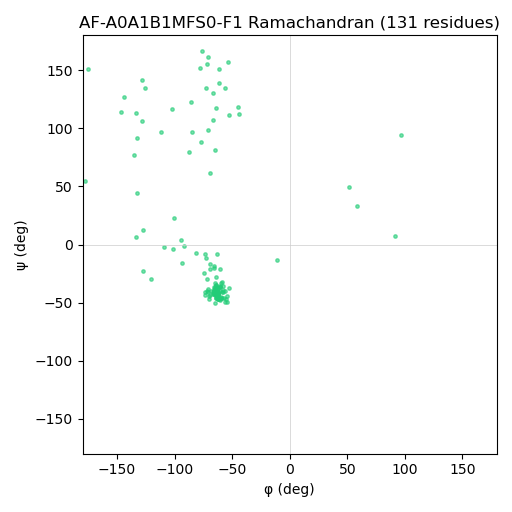5,77,87,80,73,131